Protein AF-A0A9X1UUR9-F1 (afdb_monomer_lite)

Organism: NCBI:txid2767221

Radius of gyration: 36.16 Å; chains: 1; bounding box: 65×34×105 Å

pLDDT: mean 85.11, std 15.79, range [40.16, 96.19]

Structure (mmCIF, N/CA/C/O backbone):
data_AF-A0A9X1UUR9-F1
#
_entry.id   AF-A0A9X1UUR9-F1
#
loop_
_atom_site.group_PDB
_atom_site.id
_atom_site.type_symbol
_atom_site.label_atom_id
_atom_site.label_alt_id
_atom_site.label_comp_id
_atom_site.label_asym_id
_atom_site.label_entity_id
_atom_site.label_seq_id
_atom_site.pdbx_PDB_ins_code
_atom_site.Cartn_x
_atom_site.Cartn_y
_atom_site.Cartn_z
_atom_site.occupancy
_atom_site.B_iso_or_equiv
_atom_site.auth_seq_id
_atom_site.auth_comp_id
_atom_site.auth_asym_id
_atom_site.auth_atom_id
_atom_site.pdbx_PDB_model_num
ATOM 1 N N . MET A 1 1 ? -15.884 -11.561 45.249 1.00 51.25 1 MET A N 1
ATOM 2 C CA . MET A 1 1 ? -14.986 -10.491 44.756 1.00 51.25 1 MET A CA 1
ATOM 3 C C . MET A 1 1 ? -15.828 -9.483 43.993 1.00 51.25 1 MET A C 1
ATOM 5 O O . MET A 1 1 ? -16.577 -9.919 43.128 1.00 51.25 1 MET A O 1
ATOM 9 N N . SER A 1 2 ? -15.738 -8.190 44.320 1.00 62.78 2 SER A N 1
ATOM 10 C CA . SER A 1 2 ? -16.423 -7.125 43.566 1.00 62.78 2 SER A CA 1
ATOM 11 C C . SER A 1 2 ? -15.804 -6.980 42.175 1.00 62.78 2 SER A C 1
ATOM 13 O O . SER A 1 2 ? -14.582 -7.068 42.023 1.00 62.78 2 SER A O 1
ATOM 15 N N . VAL A 1 3 ? -16.638 -6.798 41.152 1.00 78.56 3 VAL A N 1
ATOM 16 C CA . VAL A 1 3 ? -16.177 -6.628 39.772 1.00 78.56 3 VAL A CA 1
ATOM 17 C C . VAL A 1 3 ? -15.916 -5.146 39.525 1.00 78.56 3 VAL A C 1
ATOM 19 O O . VAL A 1 3 ? -16.834 -4.339 39.589 1.00 78.56 3 VAL A O 1
ATOM 22 N N . THR A 1 4 ? -14.679 -4.781 39.190 1.00 87.25 4 THR A N 1
ATOM 23 C CA . THR A 1 4 ? -14.276 -3.388 38.924 1.00 87.25 4 THR A CA 1
ATOM 24 C C . THR A 1 4 ? -13.657 -3.237 37.536 1.00 87.25 4 THR A C 1
ATOM 26 O O . THR A 1 4 ? -13.136 -4.204 36.972 1.00 87.25 4 THR A O 1
ATOM 29 N N . LEU A 1 5 ? -13.735 -2.038 36.948 1.00 89.50 5 LEU A N 1
ATOM 30 C CA . LEU A 1 5 ? -13.049 -1.724 35.690 1.00 89.50 5 LEU A CA 1
ATOM 31 C C . LEU A 1 5 ? -11.531 -1.681 35.897 1.00 89.50 5 LEU A C 1
ATOM 33 O O . LEU A 1 5 ? -11.032 -1.153 36.888 1.00 89.50 5 LEU A O 1
ATOM 37 N N . THR A 1 6 ? -10.792 -2.187 34.919 1.00 93.38 6 THR A N 1
ATOM 38 C CA . THR A 1 6 ? -9.343 -2.002 34.825 1.00 93.38 6 THR A CA 1
ATOM 39 C C . THR A 1 6 ? -9.004 -0.559 34.449 1.00 93.38 6 THR A C 1
ATOM 41 O O . THR A 1 6 ? -9.807 0.160 33.855 1.00 93.38 6 THR A O 1
ATOM 44 N N . ILE A 1 7 ? -7.761 -0.143 34.702 1.00 93.75 7 ILE A N 1
ATOM 45 C CA . ILE A 1 7 ? -7.260 1.195 34.338 1.00 93.75 7 ILE A CA 1
ATOM 46 C C . ILE A 1 7 ? -7.471 1.493 32.844 1.00 93.75 7 ILE A C 1
ATOM 48 O O . ILE A 1 7 ? -7.849 2.603 32.471 1.00 93.75 7 ILE A O 1
ATOM 52 N N . ASN A 1 8 ? -7.243 0.503 31.979 1.00 93.12 8 ASN A N 1
ATOM 53 C CA . ASN A 1 8 ? -7.389 0.666 30.534 1.00 93.12 8 ASN A CA 1
ATOM 54 C C . ASN A 1 8 ? -8.856 0.808 30.111 1.00 93.12 8 ASN A C 1
ATOM 56 O O . ASN A 1 8 ? -9.158 1.625 29.242 1.00 93.12 8 ASN A O 1
ATOM 60 N N . GLU A 1 9 ? -9.760 0.055 30.737 1.00 94.19 9 GLU A N 1
ATOM 61 C CA . GLU A 1 9 ? -11.204 0.192 30.522 1.00 94.19 9 GLU A CA 1
ATOM 62 C C . GLU A 1 9 ? -11.697 1.568 30.985 1.00 94.19 9 GLU A C 1
ATOM 64 O O . GLU A 1 9 ? -12.402 2.238 30.236 1.00 94.19 9 GLU A O 1
ATOM 69 N N . SER A 1 10 ? -11.253 2.044 32.152 1.00 93.94 10 SER A N 1
ATOM 70 C CA . SER A 1 10 ? -11.595 3.380 32.660 1.00 93.94 10 SER A CA 1
ATOM 71 C C . SER A 1 10 ? -11.081 4.501 31.751 1.00 93.94 10 SER A C 1
ATOM 73 O O . SER A 1 10 ? -11.806 5.453 31.465 1.00 93.94 10 SER A O 1
ATOM 75 N N . LYS A 1 11 ? -9.854 4.377 31.226 1.00 95.62 11 LYS A N 1
ATOM 76 C CA . LYS A 1 11 ? -9.302 5.323 30.240 1.00 95.62 11 LYS A CA 1
ATOM 77 C C . LYS A 1 11 ? -10.104 5.331 28.938 1.00 95.62 11 LYS A C 1
ATOM 79 O O . LYS A 1 11 ? -10.353 6.401 28.384 1.00 95.62 11 LYS A O 1
ATOM 84 N N . LEU A 1 12 ? -10.495 4.157 28.439 1.00 95.31 12 LEU A N 1
ATOM 85 C CA . LEU A 1 12 ? -11.324 4.046 27.239 1.00 95.31 12 LEU A CA 1
ATOM 86 C C . LEU A 1 12 ? -12.703 4.672 27.468 1.00 95.31 12 LEU A C 1
ATOM 88 O O . LEU A 1 12 ? -13.158 5.450 26.635 1.00 95.31 12 LEU A O 1
ATOM 92 N N . LEU A 1 13 ? -13.327 4.386 28.610 1.00 95.56 13 LEU A N 1
ATOM 93 C CA . LEU A 1 13 ? -14.605 4.971 28.993 1.00 95.56 13 LEU A CA 1
ATOM 94 C C . LEU A 1 13 ? -14.533 6.500 29.019 1.00 95.56 13 LEU A C 1
ATOM 96 O O . LEU A 1 13 ? -15.352 7.144 28.376 1.00 95.56 13 LEU A O 1
ATOM 100 N N . ALA A 1 14 ? -13.533 7.081 29.688 1.00 95.06 14 ALA A N 1
ATOM 101 C CA . ALA A 1 14 ? -13.366 8.533 29.754 1.00 95.06 14 ALA A CA 1
ATOM 102 C C . ALA A 1 14 ? -13.270 9.169 28.356 1.00 95.06 14 ALA A C 1
ATOM 104 O O . ALA A 1 14 ? -13.977 10.134 28.071 1.00 95.06 14 ALA A O 1
ATOM 105 N N . LYS A 1 15 ? -12.468 8.580 27.457 1.00 95.00 15 LYS A N 1
ATOM 106 C CA . LYS A 1 15 ? -12.359 9.033 26.059 1.00 95.00 15 LYS A CA 1
ATOM 107 C C . LYS A 1 15 ? -13.686 8.945 25.307 1.00 95.00 15 LYS A C 1
ATOM 109 O O . LYS A 1 15 ? -14.018 9.850 24.547 1.00 95.00 15 LYS A O 1
ATOM 114 N N . LEU A 1 16 ? -14.441 7.863 25.501 1.00 94.12 16 LEU A N 1
ATOM 115 C CA . LEU A 1 16 ? -15.745 7.693 24.861 1.00 94.12 16 LEU A CA 1
ATOM 116 C C . LEU A 1 16 ? -16.742 8.739 25.356 1.00 94.12 16 LEU A C 1
ATOM 118 O O . LEU A 1 16 ? -17.363 9.402 24.531 1.00 94.12 16 LEU A O 1
ATOM 122 N N . ILE A 1 17 ? -16.843 8.942 26.672 1.00 94.56 17 ILE A N 1
ATOM 123 C CA . ILE A 1 17 ? -17.734 9.949 27.260 1.00 94.56 17 ILE A CA 1
ATOM 124 C C . ILE A 1 17 ? -17.403 11.351 26.755 1.00 94.56 17 ILE A C 1
ATOM 126 O O . ILE A 1 17 ? -18.324 12.105 26.444 1.00 94.56 17 ILE A O 1
ATOM 130 N N . 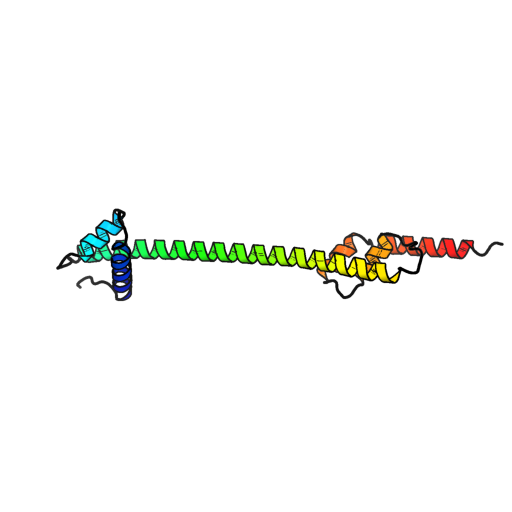ASP A 1 18 ? -16.120 11.683 26.628 1.00 94.25 18 ASP A N 1
ATOM 131 C CA . ASP A 1 18 ? -15.701 12.959 26.055 1.00 94.25 18 ASP A CA 1
ATOM 132 C C . ASP A 1 18 ? -16.147 13.085 24.589 1.00 94.25 18 ASP A C 1
ATOM 134 O O . ASP A 1 18 ? -16.851 14.027 24.240 1.00 94.25 18 ASP A O 1
ATOM 138 N N . SER A 1 19 ? -15.911 12.052 23.770 1.00 91.19 19 SER A N 1
ATOM 139 C CA . SER A 1 19 ? -16.348 12.013 22.362 1.00 91.19 19 SER A CA 1
ATOM 140 C C . SER A 1 19 ? -17.870 12.041 22.152 1.00 91.19 19 SER A C 1
ATOM 142 O O . SER A 1 19 ? -18.350 12.248 21.038 1.00 91.19 19 SER A O 1
ATOM 144 N N . PHE A 1 20 ? -18.648 11.764 23.200 1.00 92.88 20 PHE A N 1
ATOM 145 C CA . PHE A 1 20 ? -20.109 11.795 23.168 1.00 92.88 20 PHE A CA 1
ATOM 146 C C . PHE A 1 20 ? -20.685 13.182 23.461 1.00 92.88 20 PHE A C 1
ATOM 148 O O . PHE A 1 20 ? -21.907 13.336 23.388 1.00 92.88 20 PHE A O 1
ATOM 155 N N . LYS A 1 21 ? -19.860 14.157 23.864 1.00 88.62 21 LYS A N 1
ATOM 156 C CA . LYS A 1 21 ? -20.300 15.541 24.089 1.00 88.62 21 LYS A CA 1
ATOM 157 C C . LYS A 1 21 ? -20.603 16.243 22.771 1.00 88.62 21 LYS A C 1
ATOM 159 O O . LYS A 1 21 ? -21.623 16.909 22.673 1.00 88.62 21 LYS A O 1
ATOM 164 N N . ASP A 1 22 ? -19.789 15.978 21.756 1.00 85.25 22 ASP A N 1
ATOM 165 C CA . ASP A 1 22 ? -19.848 16.659 20.458 1.00 85.25 22 ASP A CA 1
ATOM 166 C C . ASP A 1 22 ? -20.790 15.973 19.452 1.00 85.25 22 ASP A C 1
ATOM 168 O O . ASP A 1 22 ? -20.722 16.222 18.250 1.00 85.25 22 ASP A O 1
ATOM 172 N N . LYS A 1 23 ? -21.638 15.044 19.913 1.00 87.12 23 LYS A N 1
ATOM 173 C CA . LYS A 1 23 ? -22.540 14.268 19.052 1.00 87.12 23 LYS A CA 1
ATOM 174 C C . LYS A 1 23 ? -24.000 14.558 19.360 1.00 87.12 23 LYS A C 1
ATOM 176 O O . LYS A 1 23 ? -24.476 14.225 20.444 1.00 87.12 23 LYS A O 1
ATOM 181 N N . ASP A 1 24 ? -24.725 15.015 18.342 1.00 81.25 24 ASP A N 1
ATOM 182 C CA . ASP A 1 24 ? -26.172 15.258 18.410 1.00 81.25 24 ASP A CA 1
ATOM 183 C C . ASP A 1 24 ? -26.982 13.972 18.623 1.00 81.25 24 ASP A C 1
ATOM 185 O O . ASP A 1 24 ? -28.023 13.977 19.280 1.00 81.25 24 ASP A O 1
ATOM 189 N N . LYS A 1 25 ? -26.508 12.844 18.075 1.00 90.00 25 LYS A N 1
ATOM 190 C CA . LYS A 1 25 ? -27.139 11.527 18.223 1.00 90.00 25 LYS A CA 1
ATOM 191 C C . LYS A 1 25 ? -26.101 10.446 18.502 1.00 90.00 25 LYS A C 1
ATOM 193 O O . LYS A 1 25 ? -25.103 10.309 17.793 1.00 90.00 25 LYS A O 1
ATOM 198 N N . LEU A 1 26 ? -26.365 9.654 19.538 1.00 91.50 26 LEU A N 1
ATOM 199 C CA . LEU A 1 26 ? -25.603 8.459 19.886 1.00 91.50 26 LEU A CA 1
ATOM 200 C C . LEU A 1 26 ? -26.360 7.218 19.415 1.00 91.50 26 LEU A C 1
ATOM 202 O O . LEU A 1 26 ? -27.587 7.214 19.384 1.00 91.50 26 LEU A O 1
ATOM 206 N N . ASN A 1 27 ? -25.626 6.163 19.066 1.00 92.81 27 ASN A N 1
ATOM 207 C CA . ASN A 1 27 ? -26.238 4.852 18.846 1.00 92.81 27 ASN A CA 1
ATOM 208 C C . ASN A 1 27 ? -26.644 4.211 20.188 1.00 92.81 27 ASN A C 1
ATOM 210 O O . ASN A 1 27 ? -26.288 4.713 21.259 1.00 92.81 27 ASN A O 1
ATOM 214 N N . ASP A 1 28 ? -27.360 3.091 20.131 1.00 93.62 28 ASP A N 1
ATOM 215 C CA . ASP A 1 28 ? -27.908 2.427 21.320 1.00 93.62 28 ASP A CA 1
ATOM 216 C C . ASP A 1 28 ? -26.820 1.979 22.305 1.00 93.62 28 ASP A C 1
ATOM 218 O O . ASP A 1 28 ? -26.935 2.199 23.513 1.00 93.62 28 ASP A O 1
ATOM 222 N N . GLU A 1 29 ? -25.715 1.420 21.802 1.00 92.88 29 GLU A N 1
ATOM 223 C CA . GLU A 1 29 ? -24.577 1.002 22.628 1.00 92.88 29 GLU A CA 1
ATOM 224 C C . GLU A 1 29 ? -23.923 2.201 23.336 1.00 92.88 29 GLU A C 1
ATOM 226 O O . GLU A 1 29 ? -23.629 2.145 24.528 1.00 92.88 29 GLU A O 1
ATOM 231 N N . HIS A 1 30 ? -23.721 3.315 22.629 1.00 94.38 30 HIS A N 1
ATOM 232 C CA . HIS A 1 30 ? -23.109 4.539 23.159 1.00 94.38 30 HIS A CA 1
ATOM 233 C C . HIS A 1 30 ? -24.036 5.254 24.142 1.00 94.38 30 HIS A C 1
ATOM 235 O O . HIS A 1 30 ? -23.577 5.749 25.173 1.00 94.38 30 HIS A O 1
ATOM 241 N N . THR A 1 31 ? -25.341 5.247 23.874 1.00 94.38 31 THR A N 1
ATOM 242 C CA . THR A 1 31 ? -26.370 5.734 24.801 1.00 94.38 31 THR A CA 1
ATOM 243 C C . THR A 1 31 ? -26.334 4.939 26.101 1.00 94.38 31 THR A C 1
ATOM 245 O O . THR A 1 31 ? -26.323 5.519 27.187 1.00 94.38 31 THR A O 1
ATOM 248 N N . LEU A 1 32 ? -26.226 3.615 25.999 1.00 94.56 32 LEU A N 1
ATOM 249 C CA . LEU A 1 32 ? -26.141 2.719 27.143 1.00 94.56 32 LEU A CA 1
ATOM 250 C C . LEU A 1 32 ? -24.841 2.903 27.942 1.00 94.56 32 LEU A C 1
ATOM 252 O O . LEU A 1 32 ? -24.895 2.960 29.170 1.00 94.56 32 LEU A O 1
ATOM 256 N N . ILE A 1 33 ? -23.690 3.066 27.278 1.00 95.19 33 ILE A N 1
ATOM 257 C CA . ILE A 1 33 ? -22.417 3.403 27.941 1.00 95.19 33 ILE A CA 1
ATOM 258 C C . ILE A 1 33 ? -22.551 4.724 28.715 1.00 95.19 33 ILE A C 1
ATOM 260 O O . ILE A 1 33 ? -22.184 4.784 29.888 1.00 95.19 33 ILE A O 1
ATOM 264 N N . LYS A 1 34 ? -23.119 5.765 28.088 1.00 93.88 34 LYS A N 1
ATOM 265 C CA . LYS A 1 34 ? -23.325 7.088 28.704 1.00 93.88 34 LYS A CA 1
ATOM 266 C C . LYS A 1 34 ? -24.312 7.044 29.874 1.00 93.88 34 LYS A C 1
ATOM 268 O O . LYS A 1 34 ? -24.140 7.773 30.846 1.00 93.88 34 LYS A O 1
ATOM 273 N N . ALA A 1 35 ? -25.348 6.210 29.794 1.00 93.44 35 ALA A N 1
ATOM 274 C CA . ALA A 1 35 ? -26.304 6.019 30.881 1.00 93.44 35 ALA A CA 1
ATOM 275 C C . ALA A 1 35 ? -25.658 5.305 32.077 1.00 93.44 35 ALA A C 1
ATOM 277 O O . ALA A 1 35 ? -25.805 5.755 33.212 1.00 93.44 35 ALA A O 1
ATOM 278 N N . LEU A 1 36 ? -24.894 4.235 31.827 1.00 93.25 36 LEU A N 1
ATOM 279 C CA . LEU A 1 36 ? -24.172 3.506 32.873 1.00 93.25 36 LEU A CA 1
ATOM 280 C C . LEU A 1 36 ? -23.107 4.385 33.538 1.00 93.25 36 LEU A C 1
ATOM 282 O O . LEU A 1 36 ? -23.019 4.398 34.759 1.00 93.25 36 LEU A O 1
ATOM 286 N N . SER A 1 37 ? -22.359 5.189 32.778 1.00 91.06 37 SER A N 1
ATOM 287 C CA . SER A 1 37 ? -21.309 6.054 33.338 1.00 91.06 37 SER A CA 1
ATOM 288 C C . SER A 1 37 ? -21.830 7.175 34.244 1.00 91.06 37 SER A C 1
ATOM 290 O O . SER A 1 37 ? -21.045 7.782 34.963 1.00 91.06 37 SER A O 1
ATOM 292 N N . LYS A 1 38 ? -23.125 7.502 34.167 1.00 91.25 38 LYS A N 1
ATOM 293 C CA . LYS A 1 38 ? -23.767 8.543 34.984 1.00 91.25 38 LYS A CA 1
ATOM 294 C C . LYS A 1 38 ? -24.354 8.012 36.291 1.00 91.25 38 LYS A C 1
ATOM 296 O O . LYS A 1 38 ? -24.761 8.814 37.128 1.00 91.25 38 LYS A O 1
ATOM 301 N N . LYS A 1 39 ? -24.441 6.690 36.467 1.00 90.56 39 LYS A N 1
ATOM 302 C CA . LYS A 1 39 ? -24.952 6.105 37.709 1.00 90.56 39 LYS A CA 1
ATOM 303 C C . LYS A 1 39 ? -23.999 6.437 38.860 1.00 90.56 39 LYS A C 1
ATOM 305 O O . LYS A 1 39 ? -22.802 6.191 38.762 1.00 90.56 39 LYS A O 1
ATOM 310 N N . SER A 1 40 ? -24.544 6.960 39.957 1.00 82.44 40 SER A N 1
ATOM 311 C CA . SER A 1 40 ? -23.785 7.273 41.177 1.00 82.44 40 SER A CA 1
ATOM 312 C C . SER A 1 40 ? -23.204 6.027 41.851 1.00 82.44 40 SER A C 1
ATOM 314 O O . SER A 1 40 ? -22.163 6.102 42.495 1.00 82.44 40 SER A O 1
ATOM 316 N N . SER A 1 41 ? -23.857 4.876 41.676 1.00 86.12 41 SER A N 1
ATOM 317 C CA . SER A 1 41 ? -23.364 3.564 42.091 1.00 86.12 41 SER A CA 1
ATOM 318 C C . SER A 1 41 ? -23.618 2.532 40.991 1.00 86.12 41 SER A C 1
ATOM 320 O O . SER A 1 41 ? -24.678 2.516 40.362 1.00 86.12 41 SER A O 1
ATOM 322 N N . LEU A 1 42 ? -22.623 1.682 40.732 1.00 89.19 42 LEU A N 1
ATOM 323 C CA . LEU A 1 42 ? -22.711 0.596 39.757 1.00 89.19 42 LEU A CA 1
ATOM 324 C C . LEU A 1 42 ? -22.837 -0.732 40.495 1.00 89.19 42 LEU A C 1
ATOM 326 O O . LEU A 1 42 ? -22.006 -1.051 41.343 1.00 89.19 42 LEU A O 1
ATOM 330 N N . SER A 1 43 ? -23.852 -1.520 40.144 1.00 92.06 43 SER A N 1
ATOM 331 C CA . SER A 1 43 ? -23.930 -2.917 40.579 1.00 92.06 43 SER A CA 1
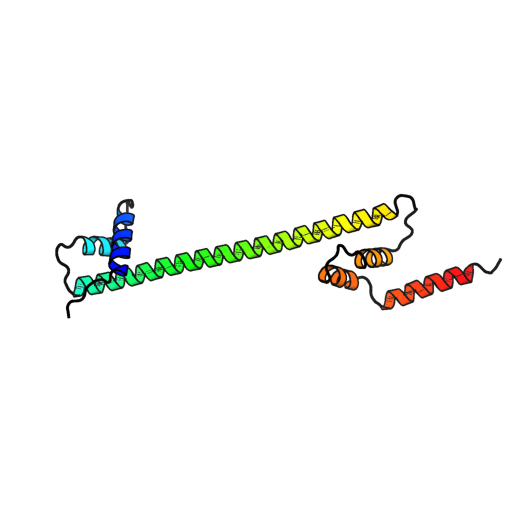ATOM 332 C C . SER A 1 43 ? -22.874 -3.772 39.867 1.00 92.06 43 SER A C 1
ATOM 334 O O . SER A 1 43 ? -22.420 -3.426 38.775 1.00 92.06 43 SER A O 1
ATOM 336 N N . ASP A 1 44 ? -22.535 -4.946 40.411 1.00 91.38 44 ASP A N 1
ATOM 337 C CA . ASP A 1 44 ? -21.637 -5.895 39.726 1.00 91.38 44 ASP A CA 1
ATOM 338 C C . ASP A 1 44 ? -22.156 -6.272 38.321 1.00 91.38 44 ASP A C 1
ATOM 340 O O . ASP A 1 44 ? -21.371 -6.502 37.398 1.00 91.38 44 ASP A O 1
ATOM 344 N N . SER A 1 45 ? -23.482 -6.302 38.132 1.00 92.69 45 SER A N 1
ATOM 345 C CA . SER A 1 45 ? -24.117 -6.514 36.823 1.00 92.69 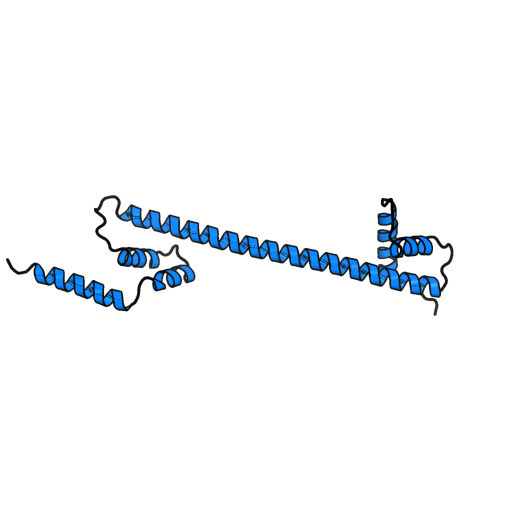45 SER A CA 1
ATOM 346 C C . SER A 1 45 ? -23.861 -5.344 35.869 1.00 92.69 45 SER A C 1
ATOM 348 O O . SER A 1 45 ? -23.474 -5.554 34.716 1.00 92.69 45 SER A O 1
ATOM 350 N N . ASP A 1 46 ? -23.995 -4.106 36.358 1.00 93.50 46 ASP A N 1
ATOM 351 C CA . ASP A 1 46 ? -23.697 -2.905 35.577 1.00 93.50 46 ASP A CA 1
ATOM 352 C C . ASP A 1 46 ? -22.227 -2.866 35.150 1.00 93.50 46 ASP A C 1
ATOM 354 O O . ASP A 1 46 ? -21.935 -2.569 33.990 1.00 93.50 46 ASP A O 1
ATOM 358 N N . VAL A 1 47 ? -21.298 -3.225 36.046 1.00 93.19 47 VAL A N 1
ATOM 359 C CA . VAL A 1 47 ? -19.869 -3.271 35.708 1.00 93.19 47 VAL A CA 1
ATOM 360 C C . VAL A 1 47 ? -19.586 -4.352 34.666 1.00 93.19 47 VAL A C 1
ATOM 362 O O . VAL A 1 47 ? -18.877 -4.084 33.695 1.00 93.19 47 VAL A O 1
ATOM 365 N N . LYS A 1 48 ? -20.165 -5.554 34.796 1.00 94.31 48 LYS A N 1
ATOM 366 C CA . LYS A 1 48 ? -20.031 -6.615 33.779 1.00 94.31 48 LYS A CA 1
ATOM 367 C C . LYS A 1 48 ? -20.551 -6.161 32.413 1.00 94.31 48 LYS A C 1
ATOM 369 O O . LYS A 1 48 ? -19.879 -6.365 31.402 1.00 94.31 48 LYS A O 1
ATOM 374 N N . LYS A 1 49 ? -21.713 -5.506 32.383 1.00 95.06 49 LYS A N 1
ATOM 375 C CA . LYS A 1 49 ? -22.309 -4.966 31.155 1.00 95.06 49 LYS A CA 1
ATOM 376 C C . LYS A 1 49 ? -21.425 -3.888 30.529 1.00 95.06 49 LYS A C 1
ATOM 378 O O . LYS A 1 49 ? -21.180 -3.920 29.326 1.00 95.06 49 LYS A O 1
ATOM 383 N N . LEU A 1 50 ? -20.892 -2.978 31.340 1.00 94.94 50 LEU A N 1
ATOM 384 C CA . LEU A 1 50 ? -19.994 -1.924 30.880 1.00 94.94 50 LEU A CA 1
ATOM 385 C C . LEU A 1 50 ? -18.689 -2.495 30.309 1.00 94.94 50 LEU A C 1
ATOM 387 O O . LEU A 1 50 ? -18.261 -2.066 29.241 1.00 94.94 50 LEU A O 1
ATOM 391 N N . LYS A 1 51 ? -18.099 -3.511 30.950 1.00 95.00 51 LYS A N 1
ATOM 392 C CA . LYS A 1 51 ? -16.924 -4.222 30.417 1.00 95.00 51 LYS A CA 1
ATOM 393 C C . LYS A 1 51 ? -17.184 -4.833 29.045 1.00 95.00 51 LYS A C 1
ATOM 395 O O . LYS A 1 51 ? -16.359 -4.678 28.148 1.00 95.00 51 LYS A O 1
ATOM 400 N N . LEU A 1 52 ? -18.332 -5.485 28.863 1.00 95.62 52 LEU A N 1
ATOM 401 C CA . LEU A 1 52 ? -18.698 -6.088 27.582 1.00 95.62 52 LEU A CA 1
ATOM 402 C C . LEU A 1 52 ? -18.816 -5.031 26.471 1.00 95.62 52 LEU A C 1
ATOM 404 O O . LEU A 1 52 ? -18.266 -5.211 25.385 1.00 95.62 52 LEU A O 1
ATOM 408 N N . LEU A 1 53 ? -19.470 -3.903 26.765 1.00 96.19 53 LEU A N 1
ATOM 409 C CA . LEU A 1 53 ? -19.606 -2.783 25.827 1.00 96.19 53 LEU A CA 1
ATOM 410 C C . LEU A 1 53 ? -18.246 -2.164 25.475 1.00 96.19 53 LEU A C 1
ATOM 412 O O . LEU A 1 53 ? -17.959 -1.913 24.306 1.00 96.19 53 LEU A O 1
ATOM 416 N N . LEU A 1 54 ? -17.378 -1.963 26.470 1.00 95.62 54 LEU A N 1
ATOM 417 C CA . LEU A 1 54 ? -16.034 -1.423 26.258 1.00 95.62 54 LEU A CA 1
ATOM 418 C C . LEU A 1 54 ? -15.148 -2.381 25.454 1.00 95.62 54 LEU A C 1
ATOM 420 O O . LEU A 1 54 ? -14.378 -1.932 24.605 1.00 95.62 54 LEU A O 1
ATOM 424 N N . ALA A 1 55 ? -15.270 -3.692 25.671 1.00 95.25 55 ALA A N 1
ATOM 425 C CA . ALA A 1 55 ? -14.567 -4.697 24.880 1.00 95.25 55 ALA A CA 1
ATOM 426 C C . ALA A 1 55 ? -15.022 -4.683 23.411 1.00 95.25 55 ALA A C 1
ATOM 428 O O . ALA A 1 55 ? -14.182 -4.695 22.506 1.00 95.25 55 ALA A O 1
ATOM 429 N N . ALA A 1 56 ? -16.333 -4.588 23.169 1.00 95.00 56 ALA A N 1
ATOM 430 C CA . ALA A 1 56 ? -16.888 -4.464 21.824 1.00 95.00 56 ALA A CA 1
ATOM 431 C C . ALA A 1 56 ? -16.391 -3.189 21.122 1.00 95.00 56 ALA A C 1
ATOM 433 O O . ALA A 1 56 ? -15.915 -3.252 19.986 1.00 95.00 56 ALA A O 1
ATOM 434 N N . GLU A 1 57 ? -16.416 -2.043 21.805 1.00 93.94 57 GLU A N 1
ATOM 435 C CA . GLU A 1 57 ? -15.942 -0.775 21.244 1.00 93.94 57 GLU A CA 1
ATOM 436 C C . GLU A 1 57 ? -14.432 -0.804 20.966 1.00 93.94 57 GLU A C 1
ATOM 438 O O . GLU A 1 57 ? -13.987 -0.405 19.889 1.00 93.94 57 GLU A O 1
ATOM 443 N N . LYS A 1 58 ? -13.631 -1.366 21.882 1.00 94.56 58 LYS A N 1
ATOM 444 C CA . LYS A 1 58 ? -12.190 -1.569 21.673 1.00 94.56 58 LYS A CA 1
ATOM 445 C C . LYS A 1 58 ? -11.918 -2.405 20.421 1.00 94.56 58 LYS A C 1
ATOM 447 O O . LYS A 1 58 ? -11.046 -2.049 19.630 1.00 94.56 58 LYS A O 1
ATOM 452 N N . SER A 1 59 ? -12.677 -3.481 20.216 1.00 94.38 59 SER A N 1
ATOM 453 C CA . SER A 1 59 ? -12.568 -4.323 19.019 1.00 94.38 59 SER A CA 1
ATOM 454 C C . SER A 1 59 ? -12.909 -3.547 17.740 1.00 94.38 59 SER A C 1
ATOM 456 O O . SER A 1 59 ? -12.153 -3.584 16.767 1.00 94.38 59 SER A O 1
ATOM 458 N N . LYS A 1 60 ? -13.985 -2.746 17.754 1.00 93.75 60 LYS A N 1
ATOM 459 C CA . LYS A 1 60 ? -14.369 -1.877 16.624 1.00 93.75 60 LYS A CA 1
ATOM 460 C C . LYS A 1 60 ? -13.280 -0.850 16.292 1.00 93.75 60 LYS A C 1
ATOM 462 O O . LYS A 1 60 ? -13.002 -0.615 15.113 1.00 93.75 60 LYS A O 1
ATOM 467 N N . ILE A 1 61 ? -12.656 -0.246 17.306 1.00 92.44 61 ILE A N 1
ATOM 468 C CA . ILE A 1 61 ? -11.547 0.705 17.135 1.00 92.44 61 ILE A CA 1
ATOM 469 C C . ILE A 1 61 ? -10.349 0.013 16.474 1.00 92.44 61 ILE A C 1
ATOM 471 O O . ILE A 1 61 ? -9.861 0.499 15.452 1.00 92.44 61 ILE A O 1
ATOM 475 N N . LEU A 1 62 ? -9.933 -1.147 16.993 1.00 93.62 62 LEU A N 1
ATOM 476 C CA . LEU A 1 62 ? -8.820 -1.925 16.440 1.00 93.62 62 LEU A CA 1
ATOM 477 C C . LEU A 1 62 ? -9.080 -2.352 14.991 1.00 93.62 62 LEU A C 1
ATOM 479 O O . LEU A 1 62 ? -8.216 -2.189 14.132 1.00 93.62 62 LEU A O 1
ATOM 483 N N . ALA A 1 63 ? -10.286 -2.832 14.682 1.00 95.19 63 ALA A N 1
ATOM 484 C CA . ALA A 1 63 ? -10.656 -3.213 13.322 1.00 95.19 63 ALA A CA 1
ATOM 485 C C . ALA A 1 63 ? -10.572 -2.025 12.346 1.00 95.19 63 ALA A C 1
ATOM 487 O O . ALA A 1 63 ? -10.054 -2.159 11.233 1.00 95.19 63 ALA A O 1
ATOM 488 N N . LYS A 1 64 ? -11.038 -0.838 12.760 1.00 93.88 64 LYS A N 1
ATOM 489 C CA . LYS A 1 64 ? -10.930 0.388 11.952 1.00 93.88 64 LYS A CA 1
ATOM 490 C C . LYS A 1 64 ? -9.476 0.807 11.745 1.00 93.88 64 LYS A C 1
ATOM 492 O O . LYS A 1 64 ? -9.123 1.197 10.632 1.00 93.88 64 LYS A O 1
ATOM 497 N N . GLU A 1 65 ? -8.645 0.732 12.780 1.00 93.56 65 GLU A N 1
ATOM 498 C CA . GLU A 1 65 ? -7.221 1.062 12.695 1.00 93.56 65 GLU A CA 1
ATOM 499 C C . GLU A 1 65 ? -6.476 0.104 11.758 1.00 93.56 65 GLU A C 1
ATOM 501 O O . GLU A 1 65 ? -5.793 0.556 10.839 1.00 93.56 65 GLU A O 1
ATOM 506 N N . ASN A 1 66 ? -6.685 -1.205 11.903 1.00 94.50 66 ASN A N 1
ATOM 507 C CA . ASN A 1 66 ? -6.080 -2.213 11.033 1.00 94.50 66 ASN A CA 1
ATOM 508 C C . ASN A 1 66 ? -6.508 -2.029 9.574 1.00 94.50 66 ASN A C 1
ATOM 510 O O . ASN A 1 66 ? -5.671 -2.053 8.674 1.00 94.50 66 ASN A O 1
ATOM 514 N N . LYS A 1 67 ? -7.792 -1.737 9.328 1.00 94.81 67 LYS A N 1
ATOM 515 C CA . LYS A 1 67 ? -8.287 -1.418 7.981 1.00 94.81 67 LYS A CA 1
ATOM 516 C C . LYS A 1 67 ? -7.612 -0.173 7.399 1.00 94.81 67 LYS A C 1
ATOM 518 O O . LYS A 1 67 ? -7.324 -0.144 6.204 1.00 94.81 67 LYS A O 1
ATOM 523 N N . ARG A 1 68 ? -7.371 0.865 8.209 1.00 93.75 68 ARG A N 1
ATOM 524 C CA . ARG A 1 68 ? -6.653 2.077 7.772 1.00 93.75 68 ARG A CA 1
ATOM 525 C C . ARG A 1 68 ? -5.198 1.767 7.428 1.00 93.75 68 ARG A C 1
ATOM 527 O O . ARG A 1 68 ? -4.758 2.168 6.356 1.00 93.75 68 ARG A O 1
ATOM 534 N N . LYS A 1 69 ? -4.492 1.023 8.285 1.00 92.81 69 LYS A N 1
ATOM 535 C CA . LYS A 1 69 ? -3.101 0.602 8.050 1.00 92.81 69 LYS A CA 1
ATOM 536 C C . LYS A 1 69 ? -2.972 -0.235 6.778 1.00 92.81 69 LYS A C 1
ATOM 538 O O . LYS A 1 69 ? -2.140 0.081 5.938 1.00 92.81 69 LYS A O 1
ATOM 543 N N . ALA A 1 70 ? -3.855 -1.215 6.580 1.00 93.19 70 ALA A N 1
ATOM 544 C CA . ALA A 1 70 ? -3.872 -2.028 5.365 1.00 93.19 70 ALA A CA 1
ATOM 545 C C . ALA A 1 70 ? -4.098 -1.178 4.103 1.00 93.19 70 ALA A C 1
ATOM 547 O O . ALA A 1 70 ? -3.371 -1.310 3.125 1.00 93.19 70 ALA A O 1
ATOM 548 N N . LYS A 1 71 ? -5.059 -0.242 4.132 1.00 93.31 71 LYS A N 1
ATOM 549 C CA . LYS A 1 71 ? -5.285 0.685 3.011 1.00 93.31 71 LYS A CA 1
ATOM 550 C C . LYS A 1 71 ? -4.082 1.588 2.732 1.00 93.31 71 LYS A C 1
ATOM 552 O O . LYS A 1 71 ? -3.815 1.877 1.572 1.00 93.31 71 LYS A O 1
ATOM 557 N N . ALA A 1 72 ? -3.397 2.060 3.771 1.00 92.25 72 ALA A N 1
ATOM 558 C CA . ALA A 1 72 ? -2.202 2.883 3.619 1.00 92.25 72 ALA A CA 1
ATOM 559 C C . ALA A 1 72 ? -1.051 2.086 2.987 1.00 92.25 72 ALA A C 1
ATOM 561 O O . ALA A 1 72 ? -0.429 2.579 2.054 1.00 92.25 72 ALA A O 1
ATOM 562 N N . ALA A 1 73 ? -0.838 0.841 3.424 1.00 92.12 73 ALA A N 1
ATOM 563 C CA . ALA A 1 73 ? 0.173 -0.047 2.853 1.00 92.12 73 ALA A CA 1
ATOM 564 C C . ALA A 1 73 ? -0.080 -0.334 1.364 1.00 92.12 73 ALA A C 1
ATOM 566 O O . ALA A 1 73 ? 0.835 -0.222 0.558 1.00 92.12 73 ALA A O 1
ATOM 567 N N . VAL A 1 74 ? -1.332 -0.614 0.981 1.00 93.12 74 VAL A N 1
ATOM 568 C CA . VAL A 1 74 ? -1.697 -0.832 -0.432 1.00 93.12 74 VAL A CA 1
ATOM 569 C C . VAL A 1 74 ? -1.437 0.414 -1.281 1.00 93.12 74 VAL A C 1
ATOM 571 O O . VAL A 1 74 ? -0.936 0.306 -2.395 1.00 93.12 74 VAL A O 1
ATOM 574 N N . LYS A 1 75 ? -1.755 1.610 -0.767 1.00 91.94 75 LYS A N 1
ATOM 575 C CA . LYS A 1 75 ? -1.477 2.862 -1.486 1.00 91.94 75 LYS A CA 1
ATOM 576 C C . LYS A 1 75 ? 0.019 3.102 -1.674 1.00 91.94 75 LYS A C 1
ATOM 578 O O . LYS A 1 75 ? 0.412 3.555 -2.743 1.00 91.94 75 LYS A O 1
ATOM 583 N N . LEU A 1 76 ? 0.822 2.810 -0.651 1.00 91.25 76 LEU A N 1
ATOM 584 C CA . LEU A 1 76 ? 2.274 2.951 -0.717 1.00 91.25 76 LEU A CA 1
ATOM 585 C C . LEU A 1 76 ? 2.870 1.999 -1.765 1.00 91.25 76 LEU A C 1
ATOM 587 O O . LEU A 1 76 ? 3.569 2.462 -2.656 1.00 91.25 76 LEU A O 1
ATOM 591 N N . ASP A 1 77 ? 2.505 0.713 -1.734 1.00 91.62 77 ASP A N 1
ATOM 592 C CA . ASP A 1 77 ? 2.946 -0.280 -2.732 1.00 91.62 77 ASP A CA 1
ATOM 593 C C . ASP A 1 77 ? 2.529 0.121 -4.159 1.00 91.62 77 ASP A C 1
ATOM 595 O O . ASP A 1 77 ? 3.324 0.038 -5.094 1.00 91.62 77 ASP A O 1
ATOM 599 N N . GLN A 1 78 ? 1.311 0.644 -4.344 1.00 92.50 78 GLN A N 1
ATOM 600 C CA . GLN A 1 78 ? 0.876 1.151 -5.649 1.00 92.50 78 GLN A CA 1
ATOM 601 C C . GLN A 1 78 ? 1.725 2.343 -6.121 1.00 92.50 78 GLN A C 1
ATOM 603 O O . GLN A 1 78 ? 2.083 2.413 -7.298 1.00 92.50 78 GLN A O 1
ATOM 608 N N . GLN A 1 79 ? 2.056 3.270 -5.221 1.00 93.31 79 GLN A N 1
ATOM 609 C CA . GLN A 1 79 ? 2.896 4.425 -5.532 1.00 93.31 79 GLN A CA 1
ATOM 610 C C . GLN A 1 79 ? 4.333 4.008 -5.878 1.00 93.31 79 GLN A C 1
ATOM 612 O O . GLN A 1 79 ? 4.901 4.521 -6.842 1.00 93.31 79 GLN A O 1
ATOM 617 N N . GLU A 1 80 ? 4.909 3.061 -5.137 1.00 92.19 80 GLU A N 1
ATOM 618 C CA . GLU A 1 80 ? 6.246 2.519 -5.400 1.00 92.19 80 GLU A CA 1
ATOM 619 C C . GLU A 1 80 ? 6.310 1.815 -6.759 1.00 92.19 80 GLU A C 1
ATOM 621 O O . GLU A 1 80 ? 7.224 2.072 -7.546 1.00 92.19 80 GLU A O 1
ATOM 626 N N . ARG A 1 81 ? 5.301 1.000 -7.095 1.00 92.75 81 ARG A N 1
ATOM 627 C CA . ARG A 1 81 ? 5.198 0.361 -8.419 1.00 92.75 81 ARG A CA 1
ATOM 628 C C . ARG A 1 81 ? 5.089 1.380 -9.542 1.00 92.75 81 ARG A C 1
ATOM 630 O O . ARG A 1 81 ? 5.762 1.234 -10.561 1.00 92.75 81 ARG A O 1
ATOM 637 N N . GLN A 1 82 ? 4.266 2.410 -9.360 1.00 94.12 82 GLN A N 1
ATOM 638 C CA . GLN A 1 82 ? 4.112 3.463 -10.358 1.00 94.12 82 GLN A CA 1
ATOM 639 C C . GLN A 1 82 ? 5.433 4.215 -10.572 1.00 94.12 82 GLN A C 1
ATOM 641 O O . GLN A 1 82 ? 5.872 4.383 -11.708 1.00 94.12 82 GLN A O 1
ATOM 646 N N . SER A 1 83 ? 6.119 4.579 -9.485 1.00 94.12 83 SER A N 1
ATOM 647 C CA . SER A 1 83 ? 7.431 5.226 -9.555 1.00 94.12 83 SER A CA 1
ATOM 648 C C . SER A 1 83 ? 8.475 4.339 -10.240 1.00 94.12 83 SER A C 1
ATOM 650 O O . SER A 1 83 ? 9.255 4.824 -11.060 1.00 94.12 83 SER A O 1
ATOM 652 N N . TYR A 1 84 ? 8.471 3.030 -9.968 1.00 93.06 84 TYR A N 1
ATOM 653 C CA . TYR A 1 84 ? 9.352 2.078 -10.644 1.00 93.06 84 TYR A CA 1
ATOM 654 C C . TYR A 1 84 ? 9.127 2.063 -12.164 1.00 93.06 84 TYR A C 1
ATOM 656 O O . TYR A 1 84 ? 10.098 2.137 -12.921 1.00 93.06 84 TYR A O 1
ATOM 664 N N . ILE A 1 85 ? 7.869 2.018 -12.618 1.00 92.31 85 ILE A N 1
ATOM 665 C CA . ILE A 1 85 ? 7.522 2.026 -14.050 1.00 92.31 85 ILE A CA 1
ATOM 666 C C . ILE A 1 85 ? 7.971 3.333 -14.712 1.00 92.31 85 ILE A C 1
ATOM 668 O O . ILE A 1 85 ? 8.626 3.293 -15.754 1.00 92.31 85 ILE A O 1
ATOM 672 N N . GLU A 1 86 ? 7.672 4.480 -14.104 1.00 95.06 86 GLU A N 1
ATOM 673 C CA . GLU A 1 86 ? 8.054 5.793 -14.640 1.00 95.06 86 GLU A CA 1
ATOM 674 C C . GLU A 1 86 ? 9.573 5.958 -14.728 1.00 95.06 86 GLU A C 1
ATOM 676 O O . GLU A 1 86 ? 10.097 6.421 -15.742 1.00 95.06 86 GLU A O 1
ATOM 681 N N . ASN A 1 87 ? 10.300 5.544 -13.689 1.00 94.88 87 ASN A N 1
ATOM 682 C CA . ASN A 1 87 ? 11.759 5.604 -13.676 1.00 94.88 87 ASN A CA 1
ATOM 683 C C . ASN A 1 87 ? 12.372 4.674 -14.723 1.00 94.88 87 ASN A C 1
ATOM 685 O O . ASN A 1 87 ? 13.326 5.063 -15.395 1.00 94.88 87 ASN A O 1
ATOM 689 N N . ARG A 1 88 ? 11.805 3.475 -14.907 1.00 93.81 88 ARG A N 1
ATOM 690 C CA . ARG A 1 88 ? 12.199 2.569 -15.990 1.00 93.81 88 ARG A CA 1
ATOM 691 C C . ARG A 1 88 ? 11.990 3.229 -17.353 1.00 93.81 88 ARG A C 1
ATOM 693 O O . ARG A 1 88 ? 12.929 3.299 -18.135 1.00 93.81 88 ARG A O 1
ATOM 700 N N . GLN A 1 89 ? 10.802 3.764 -17.630 1.00 94.12 89 GLN A N 1
ATOM 701 C CA . GLN A 1 89 ? 10.510 4.434 -18.905 1.00 94.12 89 GLN A CA 1
ATOM 702 C C . GLN A 1 89 ? 11.454 5.613 -19.175 1.00 94.12 89 GLN A C 1
ATOM 704 O O . GLN A 1 89 ? 11.980 5.734 -20.280 1.00 94.12 89 GLN A O 1
ATOM 709 N N . LYS A 1 90 ? 11.728 6.442 -18.158 1.00 95.94 90 LYS A N 1
ATOM 710 C CA . LYS A 1 90 ? 12.697 7.544 -18.251 1.00 95.94 90 LYS A CA 1
ATOM 711 C C . LYS A 1 90 ? 14.105 7.050 -18.578 1.00 95.94 90 LYS A C 1
ATOM 713 O O . LYS A 1 90 ? 14.730 7.615 -19.470 1.00 95.94 90 LYS A O 1
ATOM 718 N N . ARG A 1 91 ? 14.588 5.996 -17.905 1.00 95.44 91 ARG A N 1
ATOM 719 C CA . ARG A 1 91 ? 15.898 5.390 -18.205 1.00 95.44 91 ARG A CA 1
ATOM 720 C C . ARG A 1 91 ? 15.973 4.913 -19.649 1.00 95.44 91 ARG A C 1
ATOM 722 O O . ARG A 1 91 ? 16.906 5.285 -20.347 1.00 95.44 91 ARG A O 1
ATOM 729 N N . PHE A 1 92 ? 14.972 4.161 -20.111 1.00 95.38 92 PHE A N 1
ATOM 730 C CA . PHE A 1 92 ? 14.911 3.707 -21.503 1.00 95.38 92 PHE A CA 1
ATOM 731 C C . PHE A 1 92 ? 14.951 4.874 -22.489 1.00 95.38 92 PHE A C 1
ATOM 733 O O . PHE A 1 92 ? 15.769 4.852 -23.401 1.00 95.38 92 PHE A O 1
ATOM 740 N N . GLY A 1 93 ? 14.127 5.907 -22.291 1.00 95.62 93 GLY A N 1
ATOM 741 C CA . GLY A 1 93 ? 14.125 7.082 -23.165 1.00 95.62 93 GLY A CA 1
ATOM 742 C C . GLY A 1 93 ? 15.465 7.822 -23.177 1.00 95.62 93 GLY A C 1
ATOM 743 O O . GLY A 1 93 ? 15.945 8.203 -24.241 1.00 95.62 93 GLY A O 1
ATOM 744 N N . MET A 1 94 ? 16.092 7.987 -22.011 1.00 96.06 94 MET A N 1
ATOM 745 C CA . MET A 1 94 ? 17.386 8.660 -21.884 1.00 96.06 94 MET A CA 1
ATOM 746 C C . MET A 1 94 ? 18.495 7.888 -22.599 1.00 96.06 94 MET A C 1
ATOM 748 O O . MET A 1 94 ? 19.150 8.451 -23.471 1.00 96.06 94 MET A O 1
ATOM 752 N N . VAL A 1 95 ? 18.654 6.598 -22.291 1.00 95.44 95 VAL A N 1
ATOM 753 C CA . VAL A 1 95 ? 19.675 5.746 -22.919 1.00 95.44 95 VAL A CA 1
ATOM 754 C C . VAL A 1 95 ? 19.459 5.669 -24.429 1.00 95.44 95 VAL A C 1
ATOM 756 O O . VAL A 1 95 ? 20.408 5.814 -25.189 1.00 95.44 95 VAL A O 1
ATOM 759 N N . PHE A 1 96 ? 18.210 5.525 -24.880 1.00 94.12 96 PHE A N 1
ATOM 760 C CA . PHE A 1 96 ? 17.875 5.505 -26.304 1.00 94.12 96 PHE A CA 1
ATOM 761 C C . PHE A 1 96 ? 18.352 6.771 -27.028 1.00 94.12 96 PHE A C 1
ATOM 763 O O . PHE A 1 96 ? 18.991 6.685 -28.075 1.00 94.12 96 PHE A O 1
ATOM 770 N N . ILE A 1 97 ? 18.074 7.950 -26.464 1.00 93.19 97 ILE A N 1
ATOM 771 C CA . ILE A 1 97 ? 18.498 9.230 -27.044 1.00 93.19 97 ILE A CA 1
ATOM 772 C C . ILE A 1 97 ? 20.024 9.377 -27.006 1.00 93.19 97 ILE A C 1
ATOM 774 O O . ILE A 1 97 ? 20.607 9.860 -27.975 1.00 93.19 97 ILE A O 1
ATOM 778 N N . GLU A 1 98 ? 20.679 8.995 -25.908 1.00 92.44 98 GLU A N 1
ATOM 779 C CA . GLU A 1 98 ? 22.136 9.102 -25.789 1.00 92.44 98 GLU A CA 1
ATOM 780 C C . GLU A 1 98 ? 22.877 8.179 -26.751 1.00 92.44 98 GLU A C 1
ATOM 782 O O . GLU A 1 98 ? 23.854 8.614 -27.358 1.00 92.44 98 GLU A O 1
ATOM 787 N N . GLU A 1 99 ? 22.394 6.954 -26.962 1.00 91.12 99 GLU A N 1
ATOM 788 C CA . GLU A 1 99 ? 22.967 6.069 -27.976 1.00 91.12 99 GLU A CA 1
ATOM 789 C C . GLU A 1 99 ? 22.766 6.634 -29.385 1.00 91.12 99 GLU A C 1
ATOM 791 O O . GLU A 1 99 ? 23.719 6.678 -30.157 1.00 91.12 99 GLU A O 1
ATOM 796 N N . LEU A 1 100 ? 21.579 7.161 -29.717 1.00 88.31 100 LEU A N 1
ATOM 797 C CA . LEU A 1 100 ? 21.349 7.780 -31.029 1.00 88.31 100 LEU A CA 1
ATOM 798 C C . LEU A 1 100 ? 22.255 8.988 -31.291 1.00 88.31 100 LEU A C 1
ATOM 800 O O . LEU A 1 100 ? 22.731 9.167 -32.412 1.00 88.31 100 LEU A O 1
ATOM 804 N N . LYS A 1 101 ? 22.528 9.808 -30.269 1.00 89.50 101 LYS A N 1
ATOM 805 C CA . LYS A 1 101 ? 23.434 10.959 -30.396 1.00 89.50 101 LYS A CA 1
ATOM 806 C C . LYS A 1 101 ? 24.844 10.560 -30.827 1.00 89.50 101 LYS A C 1
ATOM 808 O O . LYS A 1 101 ? 25.491 11.353 -31.498 1.00 89.50 101 LYS A O 1
ATOM 813 N N . LYS A 1 102 ? 25.314 9.349 -30.507 1.00 87.31 102 LYS A N 1
ATOM 814 C CA . LYS A 1 102 ? 26.646 8.875 -30.935 1.00 87.31 102 LYS A CA 1
ATOM 815 C C . LYS A 1 102 ? 26.767 8.717 -32.450 1.00 87.31 102 LYS A C 1
ATOM 817 O O . LYS A 1 102 ? 27.874 8.654 -32.969 1.00 87.31 102 LYS A O 1
ATOM 822 N N . PHE A 1 103 ? 25.640 8.688 -33.152 1.00 84.56 103 PHE A N 1
ATOM 823 C CA . PHE A 1 103 ? 25.580 8.557 -34.599 1.00 84.56 103 PHE A CA 1
ATOM 824 C C . PHE A 1 103 ? 25.117 9.841 -35.296 1.00 84.56 103 PHE A C 1
ATOM 826 O O . PHE A 1 103 ? 24.818 9.808 -36.483 1.00 84.56 103 PHE A O 1
ATOM 833 N N . SER A 1 104 ? 25.053 10.984 -34.600 1.00 80.62 104 SER A N 1
ATOM 834 C CA . SER A 1 104 ? 24.509 12.230 -35.165 1.00 80.62 104 SER A CA 1
ATOM 835 C C . SER A 1 104 ? 25.260 12.757 -36.392 1.00 80.62 104 SER A C 1
ATOM 837 O O . SER A 1 104 ? 24.714 13.564 -37.138 1.00 80.62 104 SER A O 1
ATOM 839 N N . GLU A 1 105 ? 26.505 12.323 -36.592 1.00 80.31 105 GLU A N 1
ATOM 840 C CA . GLU A 1 105 ? 27.378 12.744 -37.696 1.00 80.31 105 GLU A CA 1
ATOM 841 C C . GLU A 1 105 ? 27.502 11.681 -38.803 1.00 80.31 105 GLU A C 1
ATOM 843 O O . GLU A 1 105 ? 28.198 11.897 -39.794 1.00 80.31 105 GLU A O 1
ATOM 848 N N . GLN A 1 106 ? 26.832 10.530 -38.658 1.00 73.62 106 GLN A N 1
ATOM 849 C CA . GLN A 1 106 ? 26.899 9.408 -39.596 1.00 73.62 106 GLN A CA 1
ATOM 850 C C . GLN A 1 106 ? 25.501 9.039 -40.101 1.00 73.62 106 GLN A C 1
ATOM 852 O O . GLN A 1 106 ? 24.513 9.128 -39.375 1.00 73.62 106 GLN A O 1
ATOM 857 N N . HIS A 1 107 ? 25.400 8.593 -41.355 1.00 72.38 107 HIS A N 1
ATOM 858 C CA . HIS A 1 107 ? 24.158 7.989 -41.829 1.00 72.38 107 HIS A CA 1
ATOM 859 C C . HIS A 1 107 ? 23.967 6.655 -41.100 1.00 72.38 107 HIS A C 1
ATOM 861 O O . HIS A 1 107 ? 24.798 5.755 -41.228 1.00 72.38 107 HIS A O 1
ATOM 867 N N . LEU A 1 108 ? 22.901 6.540 -40.307 1.00 70.69 108 LEU A N 1
ATOM 868 C CA . LEU A 1 108 ? 22.644 5.349 -39.505 1.00 70.69 108 LEU A CA 1
ATOM 869 C C . LEU A 1 108 ? 22.150 4.206 -40.404 1.00 70.69 108 LEU A C 1
ATOM 871 O O . LEU A 1 108 ? 20.951 4.056 -40.617 1.00 70.69 108 LEU A O 1
ATOM 875 N N . ASP A 1 109 ? 23.067 3.399 -40.932 1.00 78.38 109 ASP A N 1
ATOM 876 C CA . ASP A 1 109 ? 22.742 2.124 -41.585 1.00 78.38 109 ASP A CA 1
ATOM 877 C C . ASP A 1 109 ? 22.897 0.970 -40.581 1.00 78.38 109 ASP A C 1
ATOM 879 O O . ASP A 1 109 ? 23.813 0.152 -40.645 1.00 78.38 109 ASP A O 1
ATOM 883 N N . MET A 1 110 ? 22.042 0.979 -39.554 1.00 83.25 110 MET A N 1
ATOM 884 C CA . MET A 1 110 ? 22.029 -0.017 -38.481 1.00 83.25 110 MET A CA 1
ATOM 885 C C . MET A 1 110 ? 20.655 -0.678 -38.396 1.00 83.25 110 MET A C 1
ATOM 887 O O . MET A 1 110 ? 19.622 -0.008 -38.363 1.00 83.25 110 MET A O 1
ATOM 891 N N . SER A 1 111 ? 20.637 -2.009 -38.299 1.00 86.75 111 SER A N 1
ATOM 892 C CA . SER A 1 111 ? 19.396 -2.743 -38.056 1.00 86.75 111 SER A CA 1
ATOM 893 C C . SER A 1 111 ? 18.862 -2.489 -36.642 1.00 86.75 111 SER A C 1
ATOM 895 O O . SER A 1 111 ? 19.620 -2.298 -35.690 1.00 86.75 111 SER A O 1
ATOM 897 N N . LEU A 1 112 ? 17.540 -2.568 -36.477 1.00 85.94 112 LEU A N 1
ATOM 898 C CA . LEU A 1 112 ? 16.901 -2.450 -35.163 1.00 85.94 112 LEU A CA 1
ATOM 899 C C . LEU A 1 112 ? 17.466 -3.464 -34.153 1.00 85.94 112 LEU A C 1
ATOM 901 O O . LEU A 1 112 ? 17.641 -3.132 -32.986 1.00 85.94 112 LEU A O 1
ATOM 905 N N . LEU A 1 113 ? 17.788 -4.681 -34.601 1.00 88.31 113 LEU A N 1
ATOM 906 C CA . LEU A 1 113 ? 18.392 -5.713 -33.756 1.00 88.31 113 LEU A CA 1
ATOM 907 C C . LEU A 1 113 ? 19.772 -5.299 -33.248 1.00 88.31 113 LEU A C 1
ATOM 909 O O . LEU A 1 113 ? 20.014 -5.370 -32.047 1.00 88.31 113 LEU A O 1
ATOM 913 N N . ALA A 1 114 ? 20.644 -4.816 -34.138 1.00 86.50 114 ALA A N 1
ATOM 914 C CA . ALA A 1 114 ? 21.970 -4.332 -33.760 1.00 86.50 114 ALA A CA 1
ATOM 915 C C . ALA A 1 114 ? 21.879 -3.153 -32.777 1.00 86.50 114 ALA A C 1
ATOM 917 O O . ALA A 1 114 ? 22.634 -3.094 -31.807 1.00 86.50 114 ALA A O 1
ATOM 918 N N . PHE A 1 115 ? 20.898 -2.266 -32.967 1.00 89.19 115 PHE A N 1
ATOM 919 C CA . PHE A 1 115 ? 20.656 -1.166 -32.040 1.00 89.19 115 PHE A CA 1
ATOM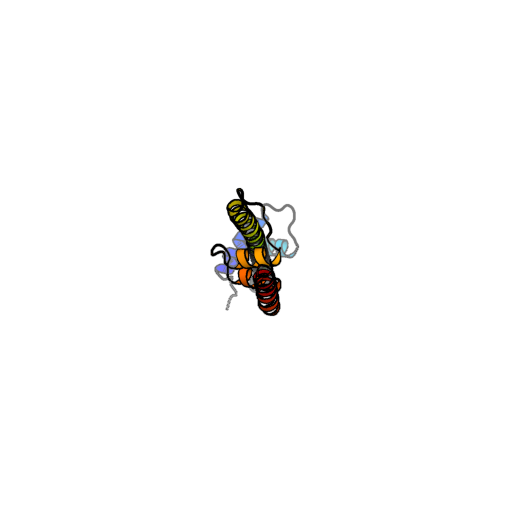 920 C C . PHE A 1 115 ? 20.150 -1.648 -30.672 1.00 89.19 115 PHE A C 1
ATOM 922 O O . PHE A 1 115 ? 20.612 -1.174 -29.639 1.00 89.19 115 PHE A O 1
ATOM 929 N N . ILE A 1 116 ? 19.249 -2.633 -30.626 1.00 91.12 116 ILE A N 1
ATOM 930 C CA . ILE A 1 116 ? 18.786 -3.231 -29.364 1.00 91.12 116 ILE A CA 1
ATOM 931 C C . ILE A 1 116 ? 19.934 -3.949 -28.638 1.00 91.12 116 ILE A C 1
ATOM 933 O O . ILE A 1 116 ? 20.025 -3.850 -27.413 1.00 91.12 116 ILE A O 1
ATOM 937 N N . SER A 1 117 ? 20.827 -4.631 -29.363 1.00 90.44 117 SER A N 1
ATOM 938 C CA . SER A 1 117 ? 22.045 -5.210 -28.783 1.00 90.44 117 SER A CA 1
ATOM 939 C C . SER A 1 117 ? 22.935 -4.133 -28.163 1.00 90.44 117 SER A C 1
ATOM 941 O O . SER A 1 117 ? 23.372 -4.300 -27.031 1.00 90.44 117 SER A O 1
ATOM 943 N N . LEU A 1 118 ? 23.135 -3.003 -28.847 1.00 90.88 118 LEU A N 1
ATOM 944 C CA . LEU A 1 118 ? 23.882 -1.864 -28.306 1.00 90.88 118 LEU A CA 1
ATOM 945 C C . LEU A 1 118 ? 23.234 -1.312 -27.028 1.00 90.88 118 LEU A C 1
ATOM 947 O O . LEU A 1 118 ? 23.916 -1.122 -26.023 1.00 90.88 118 LEU A O 1
ATOM 951 N N . LEU A 1 119 ? 21.912 -1.102 -27.045 1.00 93.12 119 LEU A N 1
ATOM 952 C CA . LEU A 1 119 ? 21.166 -0.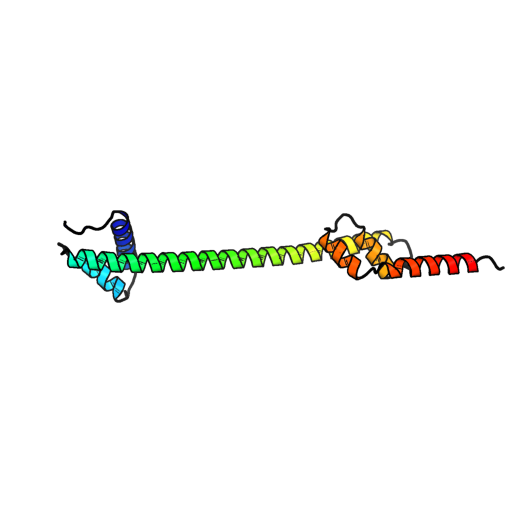649 -25.871 1.00 93.12 119 LEU A CA 1
ATOM 953 C C . LEU A 1 119 ? 21.364 -1.604 -24.693 1.00 93.12 119 LEU A C 1
ATOM 955 O O . LEU A 1 119 ? 21.620 -1.148 -23.586 1.00 93.12 119 LEU A O 1
ATOM 959 N N . LYS A 1 120 ? 21.272 -2.919 -24.915 1.00 91.81 120 LYS A N 1
ATOM 960 C CA . LYS A 1 120 ? 21.413 -3.941 -23.867 1.00 91.81 120 LYS A CA 1
ATOM 961 C C . LYS A 1 120 ? 22.759 -3.862 -23.140 1.00 91.81 120 LYS A C 1
ATOM 963 O O . LYS A 1 120 ? 22.796 -4.075 -21.928 1.00 91.81 120 LYS A O 1
ATOM 968 N N . GLU A 1 121 ? 23.837 -3.544 -23.848 1.00 90.62 121 GLU A N 1
ATOM 969 C CA . GLU A 1 121 ? 25.172 -3.447 -23.249 1.00 90.62 121 GLU A CA 1
ATOM 970 C C . GLU A 1 121 ? 25.364 -2.173 -22.408 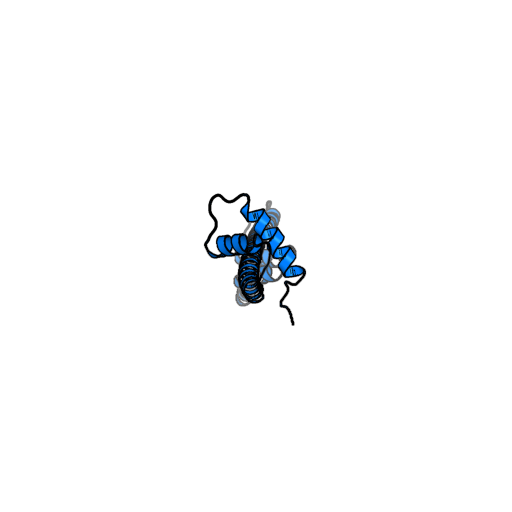1.00 90.62 121 GLU A C 1
ATOM 972 O O . GLU A 1 121 ? 26.267 -2.119 -21.574 1.00 90.62 121 GLU A O 1
ATOM 977 N N . ASN A 1 122 ? 24.484 -1.172 -22.535 1.00 93.00 122 ASN A N 1
ATOM 978 C CA . ASN A 1 122 ? 24.596 0.077 -21.787 1.00 93.00 122 ASN A CA 1
ATOM 979 C C . ASN A 1 122 ? 24.510 -0.151 -20.259 1.00 93.00 122 ASN A C 1
ATOM 981 O O . ASN A 1 122 ? 23.601 -0.807 -19.740 1.00 93.00 122 ASN A O 1
ATOM 985 N N . GLU A 1 123 ? 25.472 0.404 -19.519 1.00 93.12 123 GLU A N 1
ATOM 986 C CA . GLU A 1 123 ? 25.616 0.225 -18.067 1.00 93.12 123 GLU A CA 1
ATOM 987 C C . GLU A 1 123 ? 24.513 0.902 -17.244 1.00 93.12 123 GLU A C 1
ATOM 989 O O . GLU A 1 123 ? 24.263 0.505 -16.107 1.00 93.12 123 GLU A O 1
ATOM 994 N N . ALA A 1 124 ? 23.811 1.889 -17.809 1.00 92.75 124 ALA A N 1
ATOM 995 C CA . ALA A 1 124 ? 22.710 2.565 -17.128 1.00 92.75 124 ALA A CA 1
ATOM 996 C C . ALA A 1 124 ? 21.473 1.665 -16.951 1.00 92.75 124 ALA A C 1
ATOM 998 O O . ALA A 1 124 ? 20.588 1.992 -16.151 1.00 92.75 124 ALA A O 1
ATOM 999 N N . PHE A 1 125 ? 21.395 0.540 -17.675 1.00 94.94 125 PHE A N 1
ATOM 1000 C CA . PHE A 1 125 ? 20.330 -0.442 -17.510 1.00 94.94 125 PHE A CA 1
ATOM 1001 C C . PHE A 1 125 ? 20.607 -1.439 -16.392 1.00 94.94 125 PHE A C 1
ATOM 1003 O O . PHE A 1 125 ? 21.693 -1.998 -16.246 1.00 94.94 125 PHE A O 1
ATOM 1010 N N . GLN A 1 126 ? 19.550 -1.735 -15.647 1.00 93.62 126 GLN A N 1
ATOM 1011 C CA . GLN A 1 126 ? 19.524 -2.788 -14.645 1.00 93.62 126 GLN A CA 1
ATOM 1012 C C . GLN A 1 126 ? 19.466 -4.170 -15.304 1.00 93.62 126 GLN A C 1
ATOM 1014 O O . GLN A 1 126 ? 18.937 -4.330 -16.402 1.00 93.62 126 GLN A O 1
ATOM 1019 N N . GLU A 1 127 ? 19.881 -5.206 -14.575 1.00 93.25 127 GLU A N 1
ATOM 1020 C CA . GLU A 1 127 ? 19.880 -6.591 -15.070 1.00 93.25 127 GLU A CA 1
ATOM 1021 C C . GLU A 1 127 ? 18.507 -7.043 -15.597 1.00 93.25 127 GLU A C 1
ATOM 1023 O O . GLU A 1 127 ? 18.392 -7.678 -16.640 1.00 93.25 127 GLU A O 1
ATOM 1028 N N . SER A 1 128 ? 17.426 -6.653 -14.914 1.00 92.69 128 SER A N 1
ATOM 1029 C CA . SER A 1 128 ? 16.058 -6.958 -15.360 1.00 92.69 128 SER A CA 1
ATOM 1030 C C . SER A 1 128 ? 15.686 -6.291 -16.693 1.00 92.69 128 SER A C 1
ATOM 1032 O O . SER A 1 128 ? 14.915 -6.849 -17.475 1.00 92.69 128 SER A O 1
ATOM 1034 N N . GLU A 1 129 ? 16.247 -5.115 -16.969 1.00 94.31 129 GLU A N 1
ATOM 1035 C CA . GLU A 1 129 ? 16.034 -4.348 -18.196 1.00 94.31 129 GLU A CA 1
ATOM 1036 C C . GLU A 1 129 ? 16.863 -4.945 -19.336 1.00 94.31 129 GLU A C 1
ATOM 1038 O O . GLU A 1 129 ? 16.322 -5.180 -20.417 1.00 94.31 129 GLU A O 1
ATOM 1043 N N . LYS A 1 130 ? 18.122 -5.307 -19.057 1.00 93.56 130 LYS A N 1
ATOM 1044 C CA . LYS A 1 130 ? 18.995 -6.047 -19.979 1.00 93.56 130 LYS A CA 1
ATOM 1045 C C . LYS A 1 130 ? 18.398 -7.399 -20.358 1.00 93.56 130 LYS A C 1
ATOM 1047 O O . LYS A 1 130 ? 18.315 -7.729 -21.536 1.00 93.56 130 LYS A O 1
ATOM 1052 N N . LYS A 1 131 ? 17.877 -8.151 -19.383 1.00 92.75 131 LYS A N 1
ATOM 1053 C CA . LYS A 1 131 ? 17.159 -9.412 -19.621 1.00 92.75 131 LYS A CA 1
ATOM 1054 C C . LYS A 1 131 ? 15.915 -9.215 -20.487 1.00 92.75 131 LYS A C 1
ATOM 1056 O O . LYS A 1 131 ? 15.647 -10.037 -21.356 1.00 92.75 131 LYS A O 1
ATOM 1061 N N . TRP A 1 132 ? 15.157 -8.140 -20.267 1.00 92.50 132 TRP A N 1
ATOM 1062 C CA . TRP A 1 132 ? 14.005 -7.821 -21.111 1.00 92.50 132 TRP A CA 1
ATOM 1063 C C . TRP A 1 132 ? 14.425 -7.504 -22.553 1.00 92.50 132 TRP A C 1
ATOM 1065 O O . TRP A 1 132 ? 13.784 -8.000 -23.475 1.00 92.50 132 TRP A O 1
ATOM 1075 N N . LEU A 1 133 ? 15.517 -6.754 -22.746 1.00 92.12 133 LEU A N 1
ATOM 1076 C CA . LEU A 1 133 ? 16.091 -6.472 -24.067 1.00 92.12 133 LEU A CA 1
ATOM 1077 C C . LEU A 1 133 ? 16.612 -7.739 -24.765 1.00 92.12 133 LEU A C 1
ATOM 1079 O O . LEU A 1 133 ? 16.417 -7.892 -25.967 1.00 92.12 133 LEU A O 1
ATOM 1083 N N . SER A 1 134 ? 17.190 -8.690 -24.023 1.00 89.75 134 SER A N 1
ATOM 1084 C CA . SER A 1 134 ? 17.640 -9.980 -24.571 1.00 89.75 134 SER A CA 1
ATOM 1085 C C . SER A 1 134 ? 16.519 -10.789 -25.225 1.00 89.75 134 SER A C 1
ATOM 1087 O O . SER A 1 134 ? 16.789 -11.545 -26.146 1.00 89.75 134 SER A O 1
ATOM 1089 N N . ASN A 1 135 ? 15.257 -10.612 -24.819 1.00 89.94 135 ASN A N 1
ATOM 1090 C CA . ASN A 1 135 ? 14.136 -11.312 -25.459 1.00 89.94 135 ASN A CA 1
ATOM 1091 C C . ASN A 1 135 ? 13.935 -10.909 -26.931 1.00 89.94 135 ASN A C 1
ATOM 1093 O O . ASN A 1 135 ? 13.251 -11.616 -27.664 1.00 89.94 135 ASN A O 1
ATOM 1097 N N . PHE A 1 136 ? 14.498 -9.775 -27.353 1.00 86.62 136 PHE A N 1
ATOM 1098 C CA . PHE A 1 136 ? 14.446 -9.296 -28.734 1.00 86.62 136 PHE A CA 1
ATOM 1099 C C . PHE A 1 136 ? 15.689 -9.680 -29.542 1.00 86.62 136 PHE A C 1
ATOM 1101 O O . PHE A 1 136 ? 15.670 -9.566 -30.762 1.00 86.62 136 PHE A O 1
ATOM 1108 N N . VAL A 1 137 ? 16.763 -10.116 -28.879 1.00 78.44 137 VAL A N 1
ATOM 1109 C CA . VAL A 1 137 ? 18.051 -10.455 -29.490 1.00 78.44 137 VAL A CA 1
ATOM 1110 C C . VAL A 1 137 ? 18.284 -11.942 -29.246 1.00 78.44 137 VAL A C 1
ATOM 1112 O O . VAL A 1 137 ? 18.893 -12.325 -28.253 1.00 78.44 137 VAL A O 1
ATOM 1115 N N . SER A 1 138 ? 17.732 -12.801 -30.103 1.00 67.25 138 SER A N 1
ATOM 1116 C CA . SER A 1 138 ? 17.964 -14.247 -30.012 1.00 67.25 138 SER A CA 1
ATOM 1117 C C . SER A 1 138 ? 19.432 -14.579 -30.319 1.00 67.25 138 SER A C 1
ATOM 1119 O O . SER A 1 138 ? 20.020 -13.977 -31.222 1.00 67.25 138 SER A O 1
ATOM 1121 N N . ASP A 1 139 ? 20.008 -15.574 -29.638 1.00 58.69 139 ASP A N 1
ATOM 1122 C CA . ASP A 1 139 ? 21.387 -16.035 -29.894 1.00 58.69 139 ASP A CA 1
ATOM 1123 C C . ASP A 1 139 ? 21.574 -16.554 -31.339 1.00 58.69 139 ASP A C 1
ATOM 1125 O O . ASP A 1 139 ? 22.650 -16.433 -31.921 1.00 58.69 139 ASP A O 1
ATOM 1129 N N . GLU A 1 140 ? 20.509 -17.042 -31.987 1.00 53.00 140 GLU A N 1
ATOM 1130 C CA . GLU A 1 140 ? 20.534 -17.473 -33.397 1.00 53.00 140 GLU A CA 1
ATOM 1131 C C . GLU A 1 140 ? 20.764 -16.314 -34.387 1.00 53.00 140 GLU A C 1
ATOM 1133 O O . GLU A 1 140 ? 21.342 -16.503 -35.461 1.00 53.00 140 GLU A O 1
ATOM 1138 N N . THR A 1 141 ? 20.376 -15.088 -34.025 1.00 51.44 141 THR A N 1
ATOM 1139 C CA . THR A 1 141 ? 20.536 -13.904 -34.886 1.00 51.44 141 THR A CA 1
ATOM 1140 C C . THR A 1 141 ? 21.974 -13.387 -34.939 1.00 51.44 141 THR A C 1
ATOM 1142 O O . THR A 1 141 ? 22.355 -12.803 -35.954 1.00 51.44 141 THR A O 1
ATOM 1145 N N . GLN A 1 142 ? 22.803 -13.639 -33.915 1.00 50.34 142 GLN A N 1
ATOM 1146 C CA . GLN A 1 142 ? 24.234 -13.306 -33.974 1.00 50.34 142 GLN A CA 1
ATOM 1147 C C . GLN A 1 142 ? 24.964 -14.136 -35.043 1.00 50.34 142 GLN A C 1
ATOM 1149 O O . GLN A 1 142 ? 25.767 -13.583 -35.794 1.00 50.34 142 GLN A O 1
ATOM 1154 N N . ASN A 1 143 ? 24.610 -15.418 -35.199 1.00 46.81 143 ASN A N 1
ATOM 1155 C CA . ASN A 1 143 ? 25.156 -16.269 -36.264 1.00 46.81 143 ASN A CA 1
ATOM 1156 C C . ASN A 1 143 ? 24.688 -15.825 -37.661 1.00 46.81 143 ASN A C 1
ATOM 1158 O O . ASN A 1 143 ? 25.462 -15.866 -38.616 1.00 46.81 143 ASN A O 1
ATOM 1162 N N . SER A 1 144 ? 23.447 -15.341 -37.797 1.00 48.84 144 SER A N 1
ATOM 1163 C CA . SER A 1 144 ? 22.955 -14.814 -39.079 1.00 48.84 144 SER A CA 1
ATOM 1164 C C . SER A 1 144 ? 23.598 -13.475 -39.466 1.00 48.84 144 SER A C 1
ATOM 1166 O O . SER A 1 144 ? 23.805 -13.232 -40.654 1.00 48.84 144 SER A O 1
ATOM 1168 N N . LEU A 1 145 ? 23.903 -12.604 -38.498 1.00 48.53 145 LEU A N 1
ATOM 1169 C CA . LEU A 1 145 ? 24.552 -11.310 -38.742 1.00 48.53 145 LEU A CA 1
ATOM 1170 C C . LEU A 1 145 ? 26.044 -11.469 -39.076 1.00 48.53 145 LEU A C 1
ATOM 1172 O O . LEU A 1 145 ? 26.513 -10.805 -39.998 1.00 48.53 145 LEU A O 1
ATOM 1176 N N . MET A 1 146 ? 26.774 -12.383 -38.418 1.00 49.78 146 MET A N 1
ATOM 1177 C CA . MET A 1 146 ? 28.155 -12.704 -38.822 1.00 49.78 146 MET A CA 1
ATOM 1178 C C . MET A 1 146 ? 28.217 -13.286 -40.240 1.00 49.78 146 MET A C 1
ATOM 1180 O O . MET A 1 146 ? 29.044 -12.845 -41.037 1.00 49.78 146 MET A O 1
ATOM 1184 N N . ASN A 1 147 ? 27.287 -14.177 -40.600 1.00 47.53 147 ASN A N 1
ATOM 1185 C CA . ASN A 1 147 ? 27.234 -14.744 -41.950 1.00 47.53 147 ASN A CA 1
ATOM 1186 C C . ASN A 1 147 ? 26.956 -13.683 -43.032 1.00 47.53 147 ASN A C 1
ATOM 1188 O O . ASN A 1 147 ? 27.510 -13.765 -44.124 1.00 47.53 147 ASN A O 1
ATOM 1192 N N . GLN A 1 148 ? 26.147 -12.654 -42.757 1.00 48.91 148 GLN A N 1
ATOM 1193 C CA . GLN A 1 148 ? 25.910 -11.574 -43.729 1.00 48.91 148 GLN A CA 1
ATOM 1194 C C . GLN A 1 148 ? 27.120 -10.640 -43.900 1.00 48.91 148 GLN A C 1
ATOM 1196 O O . GLN A 1 148 ? 27.362 -10.146 -45.003 1.00 48.91 148 GLN A O 1
ATOM 1201 N N . VAL A 1 149 ? 27.916 -10.430 -42.847 1.00 49.53 149 VAL A N 1
ATOM 1202 C CA . VAL A 1 149 ? 29.154 -9.636 -42.920 1.00 49.53 149 VAL A CA 1
ATOM 1203 C C . VAL A 1 149 ? 30.262 -10.393 -43.674 1.00 49.53 149 VAL A C 1
ATOM 1205 O O . VAL A 1 149 ? 30.973 -9.791 -44.484 1.00 49.53 149 VAL A O 1
ATOM 1208 N N . GLU A 1 150 ? 30.382 -11.712 -43.499 1.00 45.59 150 GLU A N 1
ATOM 1209 C CA . GLU A 1 150 ? 31.346 -12.548 -44.240 1.00 45.59 150 GLU A CA 1
ATOM 1210 C C . GLU A 1 150 ? 31.004 -12.699 -45.735 1.00 45.59 150 GLU A C 1
ATOM 1212 O O . GLU A 1 150 ? 31.898 -12.676 -46.589 1.00 45.59 150 GLU A O 1
ATOM 1217 N N . ILE A 1 151 ? 29.714 -12.779 -46.088 1.00 47.81 151 ILE A N 1
ATOM 1218 C CA . ILE A 1 151 ? 29.274 -12.835 -47.494 1.00 47.81 151 ILE A CA 1
ATOM 1219 C C . ILE A 1 151 ? 29.555 -11.503 -48.213 1.00 47.81 151 ILE A C 1
ATOM 1221 O O . ILE A 1 151 ? 30.026 -11.496 -49.357 1.00 47.81 151 ILE A O 1
ATOM 1225 N N . ASN A 1 152 ? 29.334 -10.367 -47.544 1.00 44.56 152 ASN A N 1
ATOM 1226 C CA . ASN A 1 152 ? 29.566 -9.046 -48.138 1.00 44.56 152 ASN A CA 1
ATOM 1227 C C . ASN A 1 152 ? 31.056 -8.681 -48.253 1.00 44.56 152 ASN A C 1
ATOM 1229 O O . ASN A 1 152 ? 31.445 -8.026 -49.218 1.00 44.56 152 ASN A O 1
ATOM 1233 N N . THR A 1 153 ? 31.912 -9.147 -47.338 1.00 46.56 153 THR A N 1
ATOM 1234 C CA . THR A 1 153 ? 33.373 -8.940 -47.433 1.00 46.56 153 THR A CA 1
ATOM 1235 C C . THR A 1 153 ? 34.041 -9.855 -48.464 1.00 46.56 153 THR A C 1
ATOM 1237 O O . THR A 1 153 ? 35.013 -9.455 -49.105 1.00 46.56 153 THR A O 1
ATOM 1240 N N . SER A 1 154 ? 33.489 -11.048 -48.708 1.00 46.09 154 SER A N 1
ATOM 1241 C CA . SER A 1 154 ? 33.975 -11.966 -49.752 1.00 46.09 154 SER A CA 1
ATOM 1242 C C . SER A 1 154 ? 33.568 -11.538 -51.170 1.00 46.09 154 SER A C 1
ATOM 1244 O O . SER A 1 154 ? 34.267 -11.844 -52.136 1.00 46.09 154 SER A O 1
ATOM 1246 N N . SER A 1 155 ? 32.475 -10.781 -51.304 1.00 45.72 155 SER A N 1
ATOM 1247 C CA . SER A 1 155 ? 31.965 -10.299 -52.597 1.00 45.72 155 SER A CA 1
ATOM 1248 C C . SER A 1 155 ? 32.690 -9.053 -53.134 1.00 45.72 155 SER A C 1
ATOM 1250 O O . SER A 1 155 ? 32.450 -8.651 -54.268 1.00 45.72 155 SER A O 1
ATOM 1252 N N . GLN A 1 156 ? 33.612 -8.457 -52.368 1.00 45.94 156 GLN A N 1
ATOM 1253 C CA . GLN A 1 156 ? 34.418 -7.295 -52.786 1.00 45.94 156 GLN A CA 1
ATOM 1254 C C . GLN A 1 156 ? 35.798 -7.654 -53.376 1.00 45.94 156 GLN A C 1
ATOM 1256 O O . GLN A 1 156 ? 36.611 -6.764 -53.609 1.00 45.94 156 GLN A O 1
ATOM 1261 N N . LYS A 1 157 ? 36.086 -8.938 -53.643 1.00 45.72 157 LYS A N 1
ATOM 1262 C CA . LYS A 1 157 ? 37.375 -9.387 -54.218 1.00 45.72 157 LYS A CA 1
ATOM 1263 C C . LYS A 1 157 ? 37.332 -9.853 -55.675 1.00 45.72 157 LYS A C 1
ATOM 1265 O O . LYS A 1 157 ? 38.291 -10.462 -56.142 1.00 45.72 157 LYS A O 1
ATOM 1270 N N . ILE A 1 158 ? 36.266 -9.553 -56.410 1.00 46.25 158 ILE A N 1
ATOM 1271 C CA . ILE A 1 158 ? 36.223 -9.775 -57.859 1.00 46.25 158 ILE A CA 1
ATOM 1272 C C . ILE A 1 158 ? 35.799 -8.466 -58.518 1.00 46.25 158 ILE A C 1
ATOM 1274 O O . ILE A 1 158 ? 34.609 -8.228 -58.674 1.00 46.25 158 ILE A O 1
ATOM 1278 N N . PHE A 1 159 ? 36.776 -7.599 -58.786 1.00 40.16 159 PHE A N 1
ATOM 1279 C CA . PHE A 1 159 ? 37.031 -6.892 -60.049 1.00 40.16 159 PHE A CA 1
ATOM 1280 C C . PHE A 1 159 ? 38.284 -6.025 -59.889 1.00 40.16 159 PHE A C 1
ATOM 1282 O O . PHE A 1 159 ? 38.380 -5.306 -58.870 1.00 40.16 159 PHE A O 1
#

Foldseek 3Di:
DQQDDDPVLVVLLVVLLVVVVPDPDDDPLSVLSNVLVPDPDAHSVSSVSSVVSSVVVVVVVVVVVVVVVVVVVVVVVVVVVVVVVVVVVVLLVVLLVVLVVVCPPDDPPDDPLRSLVVSLPDPSDDPVRSVVSVVSHDPVVVVVVVVVVVVVVVVPPDD

Sequence (159 aa):
MSVTLTINESKLLAKLIDSFKDKDKLNDEHTLIKALSKKSSLSDSDVKKLKLLLAAEKSKILAKENKRKAKAAVKLDQQERQSYIENRQKRFGMVFIEELKKFSEQHLDMSLLAFISLLKENEAFQESEKKWLSNFVSDETQNSLMNQVEINTSSQKIF

Secondary structure (DSSP, 8-state):
------HHHHHHHHHHHHHTTS-S---HHHHHHHHHHT-SS--HHHHHHHHHHHHHHHHHHHHHHHHHHHHHHHHHHHHHHHHHHHHHHHHHHHHHHHHHHTTTTS-----HHHHHHHHHH-TTS-HHHHHHHHTTS-HHHHHHHHHHHHHHHHTTS--